Protein AF-A0A1I8ALY4-F1 (afdb_monomer_lite)

Secondary structure (DSSP, 8-state):
-PPPEEEEEETTTSHHHHHHHHHHHHTT--EEEEEEEE-GGGTT-EEEETTEEEEPEESTT--GGGTS-S-S------PPPHHHHHHHHHHGGGGGT-------------GGGG-HHHHHHHHHHHHHHHTTPPP--SSSSS--TT---SSSS-B-TTS-BTTTTT-

Foldseek 3Di:
DPDAAQDEQEPCVFPVNLVVLVVCQVVVPRHDHYAAEYAPVCFQAFHDHPNDTDGYHHPVPDDCVRRDDPDDDDDDDDDADPVVVVVCVVCVVCVVVDDDPDDDDDDQDDLCSVTDVSVVQLVVQQVCVVVVHDGDRDPDPDDDHVDGDPDDDDADPVRDDPVRVSD

Structure (mmCIF, N/CA/C/O backbone):
data_AF-A0A1I8ALY4-F1
#
_entry.id   AF-A0A1I8ALY4-F1
#
loop_
_atom_site.group_PDB
_atom_site.id
_atom_site.type_symbol
_atom_site.label_atom_id
_atom_site.label_alt_id
_atom_site.label_comp_id
_atom_site.label_asym_id
_atom_site.label_entity_id
_atom_site.label_seq_id
_atom_site.pdbx_PDB_ins_code
_atom_site.Cartn_x
_atom_site.Cartn_y
_atom_site.Cartn_z
_atom_site.occupancy
_atom_s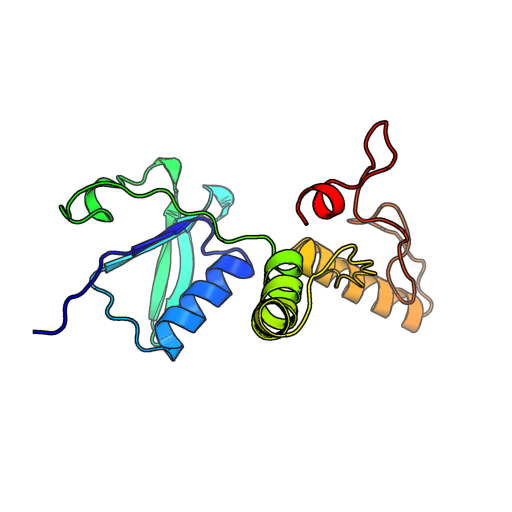ite.B_iso_or_equiv
_atom_site.auth_seq_id
_atom_site.auth_comp_id
_atom_site.auth_asym_id
_atom_site.auth_atom_id
_atom_site.pdbx_PDB_model_num
ATOM 1 N N . MET A 1 1 ? -29.487 7.653 19.524 1.00 57.91 1 MET A N 1
ATOM 2 C CA . MET A 1 1 ? -28.729 8.319 18.446 1.00 57.91 1 MET A CA 1
ATOM 3 C C . MET A 1 1 ? -27.491 7.485 18.193 1.00 57.91 1 MET A C 1
ATOM 5 O O . MET A 1 1 ? -26.872 7.075 19.167 1.00 57.91 1 MET A O 1
ATOM 9 N N . THR A 1 2 ? -27.188 7.156 16.941 1.00 75.69 2 THR A N 1
ATOM 10 C CA . THR A 1 2 ? -25.947 6.458 16.582 1.00 75.69 2 THR A CA 1
ATOM 11 C C . THR A 1 2 ? -24.784 7.405 16.859 1.00 75.69 2 THR A C 1
ATOM 13 O O . THR A 1 2 ? -24.835 8.557 16.433 1.00 75.69 2 THR A O 1
ATOM 16 N N . GLN A 1 3 ? -23.790 6.965 17.626 1.00 83.75 3 GLN A N 1
ATOM 17 C CA . GLN A 1 3 ? -22.615 7.782 17.920 1.00 83.75 3 GLN A CA 1
ATOM 18 C C . GLN A 1 3 ? -21.822 8.002 16.629 1.00 83.75 3 GLN A C 1
ATOM 20 O O . GLN A 1 3 ? -21.543 7.039 15.918 1.00 83.75 3 GLN A O 1
ATOM 25 N N . THR A 1 4 ? -21.504 9.257 16.320 1.00 89.56 4 THR A N 1
ATOM 26 C CA . THR A 1 4 ? -20.700 9.647 15.157 1.00 89.56 4 THR A CA 1
ATOM 27 C C . THR A 1 4 ? -19.285 10.013 15.580 1.00 89.56 4 THR A C 1
ATOM 29 O O . THR A 1 4 ? -19.074 10.424 16.720 1.00 89.56 4 THR A O 1
ATOM 32 N N . TYR A 1 5 ? -18.333 9.904 14.655 1.00 87.75 5 TYR A N 1
ATOM 33 C CA . TYR A 1 5 ? -16.923 10.210 14.902 1.00 87.75 5 TYR A CA 1
ATOM 34 C C . TYR A 1 5 ? -16.379 11.176 13.851 1.00 87.75 5 TYR A C 1
ATOM 36 O O . TYR A 1 5 ? -16.555 10.946 12.651 1.00 87.75 5 TYR A O 1
ATOM 44 N N . ASP A 1 6 ? -15.696 12.230 14.294 1.00 91.12 6 ASP A N 1
ATOM 45 C CA . ASP A 1 6 ? -14.889 13.073 13.414 1.00 91.12 6 ASP A CA 1
ATOM 46 C C . ASP A 1 6 ? -13.566 12.355 13.125 1.00 91.12 6 ASP A C 1
ATOM 48 O O . ASP A 1 6 ? -12.899 11.865 14.034 1.00 91.12 6 ASP A O 1
ATOM 52 N N . ILE A 1 7 ? -13.210 12.219 11.846 1.00 91.94 7 ILE A N 1
ATOM 53 C CA . ILE A 1 7 ? -12.046 11.434 11.416 1.00 91.94 7 ILE A CA 1
ATOM 54 C C . ILE A 1 7 ? -11.175 12.265 10.489 1.00 91.94 7 ILE A C 1
ATOM 56 O O . ILE A 1 7 ? -11.650 12.830 9.506 1.00 91.94 7 ILE A O 1
ATOM 60 N N . ALA A 1 8 ? -9.871 12.271 10.764 1.00 94.81 8 ALA A N 1
ATOM 61 C CA . ALA A 1 8 ? -8.856 12.792 9.864 1.00 94.81 8 ALA A CA 1
ATOM 62 C C . ALA A 1 8 ? -8.079 11.652 9.194 1.00 94.81 8 ALA A C 1
ATOM 64 O O . ALA A 1 8 ? -7.525 10.786 9.868 1.00 94.81 8 ALA A O 1
ATOM 65 N N . VAL A 1 9 ? -8.008 11.671 7.862 1.00 95.62 9 VAL A N 1
ATOM 66 C CA . VAL A 1 9 ? -7.203 10.739 7.062 1.00 95.62 9 VAL A CA 1
ATOM 67 C C . VAL A 1 9 ? -5.993 11.489 6.518 1.00 95.62 9 VAL A C 1
ATOM 69 O O . VAL A 1 9 ? -6.129 12.324 5.625 1.00 95.62 9 VAL A O 1
ATOM 72 N N . ILE A 1 10 ? -4.810 11.187 7.054 1.00 96.31 10 ILE A N 1
ATOM 73 C CA . ILE A 1 10 ? -3.527 11.716 6.571 1.00 96.31 10 ILE A CA 1
ATOM 74 C C . ILE A 1 10 ? -3.015 10.832 5.430 1.00 96.31 10 ILE A C 1
ATOM 76 O O . ILE A 1 10 ? -3.032 9.607 5.532 1.00 96.31 10 ILE A O 1
ATOM 80 N N . GLY A 1 11 ? -2.550 11.451 4.344 1.00 95.75 11 GLY A N 1
ATOM 81 C CA . GLY A 1 11 ? -2.150 10.743 3.127 1.00 95.75 11 GLY A CA 1
ATOM 82 C C . GLY A 1 11 ? -3.345 10.322 2.270 1.00 95.75 11 GLY A C 1
ATOM 83 O O . GLY A 1 11 ? -3.278 9.306 1.579 1.00 95.75 11 GLY A O 1
ATOM 84 N N . ALA A 1 12 ? -4.438 11.093 2.310 1.00 96.69 12 ALA A N 1
ATOM 85 C CA . ALA A 1 12 ? -5.703 10.772 1.645 1.00 96.69 12 ALA A CA 1
ATOM 86 C C . ALA A 1 12 ? -5.604 10.611 0.113 1.00 96.69 12 ALA A C 1
ATOM 88 O O . ALA A 1 12 ? -6.475 9.985 -0.476 1.00 96.69 12 ALA A O 1
ATOM 89 N N . THR A 1 13 ? -4.560 11.151 -0.527 1.00 95.50 13 THR A N 1
ATOM 90 C CA . THR A 1 13 ? -4.296 11.066 -1.982 1.00 95.50 13 THR A CA 1
ATOM 91 C C . THR A 1 13 ? -3.402 9.888 -2.386 1.00 95.50 13 THR A C 1
ATOM 93 O O . THR A 1 13 ? -3.166 9.626 -3.572 1.00 95.50 13 THR A O 1
ATOM 96 N N . GLY A 1 14 ? -2.842 9.183 -1.401 1.00 93.69 14 GLY A N 1
ATOM 97 C CA . GLY A 1 14 ? -2.091 7.957 -1.632 1.00 93.69 14 GLY A CA 1
ATOM 98 C C . GLY A 1 14 ? -3.028 6.775 -1.866 1.00 93.69 14 GLY A C 1
ATOM 99 O O . GLY A 1 14 ? -4.175 6.781 -1.427 1.00 93.69 14 GLY A O 1
ATOM 100 N N . THR A 1 15 ? -2.516 5.709 -2.483 1.00 92.75 15 THR A N 1
ATOM 101 C CA . THR A 1 15 ? -3.300 4.498 -2.781 1.00 92.75 15 THR A CA 1
ATOM 102 C C . THR A 1 15 ? -3.991 3.922 -1.538 1.00 92.75 15 THR A C 1
ATOM 104 O O . THR A 1 15 ? -5.154 3.532 -1.597 1.00 92.75 15 THR A O 1
ATOM 107 N N . VAL A 1 16 ? -3.295 3.897 -0.393 1.00 94.75 16 VAL A N 1
ATOM 108 C CA . VAL A 1 16 ? -3.853 3.404 0.879 1.00 94.75 16 VAL A CA 1
ATOM 109 C C . VAL A 1 16 ? -4.917 4.353 1.433 1.00 94.75 16 VAL A C 1
ATOM 111 O O . VAL A 1 16 ? -5.962 3.889 1.877 1.00 94.75 16 VAL A O 1
ATOM 114 N N . GLY A 1 17 ? -4.677 5.667 1.388 1.00 95.62 17 GLY A N 1
ATOM 115 C CA . GLY A 1 17 ? -5.617 6.672 1.888 1.00 95.62 17 GLY A CA 1
ATOM 116 C C . GLY A 1 17 ? -6.920 6.703 1.091 1.00 95.62 17 GLY A C 1
ATOM 117 O O . GLY A 1 17 ? -7.992 6.673 1.687 1.00 95.62 17 GLY A O 1
ATOM 118 N N . GLU A 1 18 ? -6.838 6.670 -0.241 1.00 95.56 18 GLU A N 1
ATOM 119 C CA . GLU A 1 18 ? -8.014 6.586 -1.119 1.00 95.56 18 GLU A CA 1
ATOM 120 C C . GLU A 1 18 ? -8.825 5.315 -0.843 1.00 95.56 18 GLU A C 1
ATOM 122 O O . GLU A 1 18 ? -10.042 5.381 -0.673 1.00 95.56 18 GLU A O 1
ATOM 127 N N . THR A 1 19 ? -8.146 4.168 -0.721 1.00 96.06 19 THR A N 1
ATOM 128 C CA . THR A 1 19 ? -8.797 2.888 -0.398 1.00 96.06 19 THR A CA 1
ATOM 129 C C . THR A 1 19 ? -9.470 2.945 0.975 1.00 96.06 19 THR A C 1
ATOM 131 O O . THR A 1 19 ? -10.578 2.447 1.146 1.00 96.06 19 THR A O 1
ATOM 134 N N . LEU A 1 20 ? -8.838 3.581 1.966 1.00 96.75 20 LEU A N 1
ATOM 135 C CA . LEU A 1 20 ? -9.427 3.744 3.294 1.00 96.75 20 LEU A CA 1
ATOM 136 C C . LEU A 1 20 ? -10.710 4.585 3.244 1.00 96.75 20 LEU A C 1
ATOM 138 O O . LEU A 1 20 ? -11.700 4.207 3.863 1.00 96.75 20 LEU A O 1
ATOM 142 N N . VAL A 1 21 ? -10.720 5.687 2.488 1.00 97.00 21 VAL A N 1
ATOM 143 C CA . VAL A 1 21 ? -11.918 6.525 2.297 1.00 97.00 21 VAL A CA 1
ATOM 144 C C . VAL A 1 21 ? -13.040 5.738 1.614 1.00 97.00 21 VAL A C 1
ATOM 146 O O . VAL A 1 21 ? -14.187 5.817 2.055 1.00 97.00 21 VAL A O 1
ATOM 149 N N . GLN A 1 22 ? -12.712 4.928 0.604 1.00 96.75 22 GLN A N 1
ATOM 150 C CA . GLN A 1 22 ? -13.673 4.031 -0.046 1.00 96.75 22 GLN A CA 1
ATOM 151 C C . GLN A 1 22 ? -14.250 3.006 0.938 1.00 96.75 22 GLN A C 1
ATOM 153 O O . GLN A 1 22 ? -15.464 2.853 1.011 1.00 96.75 22 GLN A O 1
ATOM 158 N N . ILE A 1 23 ? -13.417 2.366 1.764 1.00 96.94 23 ILE A N 1
ATOM 159 C CA . ILE A 1 23 ? -13.879 1.400 2.774 1.00 96.94 23 ILE A CA 1
ATOM 160 C C . ILE A 1 23 ? -14.789 2.070 3.813 1.00 96.94 23 ILE A C 1
ATOM 162 O O . ILE A 1 23 ? -15.784 1.476 4.228 1.00 96.94 23 ILE A O 1
ATOM 166 N N . LEU A 1 24 ? -14.478 3.297 4.248 1.00 95.75 24 LEU A N 1
ATOM 167 C CA . LEU A 1 24 ? -15.344 4.050 5.167 1.00 95.75 24 LEU A CA 1
ATOM 168 C C . LEU A 1 24 ? -16.735 4.290 4.560 1.00 95.75 24 LEU A C 1
ATOM 170 O O . LEU A 1 24 ? -17.735 4.198 5.273 1.00 95.75 24 LEU A O 1
ATOM 174 N N . GLU A 1 25 ? -16.799 4.563 3.255 1.00 95.44 25 GLU A N 1
ATOM 175 C CA . GLU A 1 25 ? -18.053 4.699 2.512 1.00 95.44 25 GLU A CA 1
ATOM 176 C C . GLU A 1 25 ? -18.794 3.362 2.383 1.00 95.44 25 GLU A C 1
ATOM 178 O O . GLU A 1 25 ? -19.956 3.275 2.776 1.00 95.44 25 GLU A O 1
ATOM 183 N N . GLU A 1 26 ? -18.125 2.317 1.890 1.00 97.31 26 GLU A N 1
ATOM 184 C CA . GLU A 1 26 ? -18.702 0.983 1.667 1.00 97.31 26 GLU A CA 1
ATOM 185 C C . GLU A 1 26 ? -19.264 0.357 2.946 1.00 97.31 26 GLU A C 1
ATOM 187 O O . GLU A 1 26 ? -20.257 -0.371 2.909 1.00 97.31 26 GLU A O 1
ATOM 192 N N . ARG A 1 27 ? -18.631 0.633 4.092 1.00 96.19 27 ARG A N 1
ATOM 193 C CA . ARG A 1 27 ? -19.057 0.118 5.399 1.00 96.19 27 ARG A CA 1
ATOM 194 C C . ARG A 1 27 ? -20.097 0.988 6.101 1.00 96.19 27 ARG A C 1
ATOM 196 O O . ARG A 1 27 ? -20.452 0.653 7.229 1.00 96.19 27 ARG A O 1
ATOM 203 N N . ASP A 1 28 ? -20.542 2.080 5.475 1.00 94.19 28 ASP A N 1
ATOM 204 C CA . ASP A 1 28 ? -21.398 3.107 6.082 1.00 94.19 28 ASP A CA 1
ATOM 205 C C . ASP A 1 28 ? -20.906 3.494 7.490 1.00 94.19 28 ASP A C 1
ATOM 207 O O . ASP A 1 28 ? -21.653 3.487 8.470 1.00 94.19 28 ASP A O 1
ATOM 211 N N . PHE A 1 29 ? -19.597 3.757 7.614 1.00 93.88 29 PHE A N 1
ATOM 212 C CA . PHE A 1 29 ? -19.001 4.075 8.910 1.00 93.88 29 PHE A CA 1
ATOM 213 C C . PHE A 1 29 ? -19.662 5.342 9.482 1.00 93.88 29 PHE A C 1
ATOM 215 O O . PHE A 1 29 ? -19.841 6.311 8.735 1.00 93.88 29 PHE A O 1
ATOM 222 N N . PRO A 1 30 ? -20.014 5.380 10.784 1.00 92.06 30 PRO A N 1
ATOM 223 C CA . PRO A 1 30 ? -20.731 6.503 11.383 1.00 92.06 30 PRO A CA 1
ATOM 224 C C . PRO A 1 30 ? -19.821 7.732 11.543 1.00 92.06 30 PRO A C 1
ATOM 226 O O . PRO A 1 30 ? -19.312 8.037 12.621 1.00 92.06 30 PRO A O 1
ATOM 229 N N . LEU A 1 31 ? -19.601 8.439 10.440 1.00 91.00 31 LEU A N 1
ATOM 230 C CA . LEU A 1 31 ? -18.795 9.653 10.357 1.00 91.00 31 LEU A CA 1
ATOM 231 C C . LEU A 1 31 ? -19.626 10.888 10.725 1.00 91.00 31 LEU A C 1
ATOM 233 O O . LEU A 1 31 ? -20.750 11.047 10.248 1.00 91.00 31 LEU A O 1
ATOM 237 N N . GLY A 1 32 ? -19.049 11.772 11.541 1.00 91.00 32 GLY A N 1
ATOM 238 C CA . GLY A 1 32 ? -19.496 13.156 11.696 1.00 91.00 32 GLY A CA 1
ATOM 239 C C . GLY A 1 32 ? -18.908 13.997 10.566 1.00 91.00 32 GLY A C 1
ATOM 240 O O . GLY A 1 32 ? -19.527 14.183 9.517 1.00 91.00 32 GLY A O 1
ATOM 241 N N . THR A 1 33 ? -17.665 14.430 10.752 1.00 92.38 33 THR A N 1
ATOM 242 C CA . THR A 1 33 ? -16.867 15.174 9.778 1.00 92.38 33 THR A CA 1
ATOM 243 C C . THR A 1 33 ? -15.678 14.342 9.305 1.00 92.38 33 THR A C 1
ATOM 245 O O . THR A 1 33 ? -14.890 13.842 10.104 1.00 92.38 33 THR A O 1
ATOM 248 N N . LEU A 1 34 ? -15.522 14.213 7.985 1.00 94.75 34 LEU A N 1
ATOM 249 C CA . LEU A 1 34 ? -14.362 13.566 7.372 1.00 94.75 34 LEU A CA 1
ATOM 250 C C . LEU A 1 34 ? -13.376 14.626 6.871 1.00 94.75 34 LEU A C 1
ATOM 252 O O . LEU A 1 34 ? -13.666 15.392 5.950 1.00 94.75 34 LEU A O 1
ATOM 256 N N . HIS A 1 35 ? -12.193 14.656 7.470 1.00 96.12 35 HIS A N 1
ATOM 257 C CA . HIS A 1 35 ? -11.105 15.559 7.132 1.00 96.12 35 HIS A CA 1
ATOM 258 C C . HIS A 1 35 ? -10.055 14.827 6.295 1.00 96.12 35 HIS A C 1
ATOM 260 O O . HIS A 1 35 ? -9.375 13.926 6.778 1.00 96.12 35 HIS A O 1
ATOM 266 N N . LEU A 1 36 ? -9.891 15.231 5.036 1.00 97.50 36 LEU A N 1
ATOM 267 C CA . LEU A 1 36 ? -8.882 14.655 4.150 1.00 97.50 36 LEU A CA 1
ATOM 268 C C . LEU A 1 36 ? -7.635 15.529 4.133 1.00 97.50 36 LEU A C 1
ATOM 270 O O . LEU A 1 36 ? -7.719 16.719 3.817 1.00 97.50 36 LEU A O 1
ATOM 274 N N . LEU A 1 37 ? -6.499 14.935 4.483 1.00 97.62 37 LEU A N 1
ATOM 275 C CA . LEU A 1 37 ? -5.232 15.627 4.673 1.00 97.62 37 LEU A CA 1
ATOM 276 C C . LEU A 1 37 ? -4.138 14.969 3.830 1.00 97.62 37 LEU A C 1
ATOM 278 O O . LEU A 1 37 ? -4.066 13.743 3.722 1.00 97.62 37 LEU A O 1
ATOM 282 N N . ALA A 1 38 ? -3.265 15.775 3.244 1.00 97.12 38 ALA A N 1
ATOM 283 C CA . ALA A 1 38 ? -2.080 15.311 2.532 1.00 97.12 38 ALA A CA 1
ATOM 284 C C . ALA A 1 38 ? -0.944 16.334 2.665 1.00 97.12 38 ALA A C 1
ATOM 286 O O . ALA A 1 38 ? -1.092 17.349 3.347 1.00 97.12 38 ALA A O 1
ATOM 287 N N . SER A 1 39 ? 0.194 16.057 2.029 1.00 95.94 39 SER A N 1
ATOM 288 C CA . SER A 1 39 ? 1.282 17.027 1.920 1.00 95.94 39 SER A CA 1
ATOM 289 C C . SER A 1 39 ? 0.852 18.253 1.106 1.00 95.94 39 SER A C 1
ATOM 291 O O . SER A 1 39 ? -0.164 18.219 0.401 1.00 95.94 39 SER A O 1
ATOM 293 N N . ASN A 1 40 ? 1.632 19.330 1.179 1.00 95.38 40 ASN A N 1
ATOM 294 C CA . ASN A 1 40 ? 1.350 20.569 0.457 1.00 95.38 40 ASN A CA 1
ATOM 295 C C . ASN A 1 40 ? 1.225 20.344 -1.063 1.00 95.38 40 ASN A C 1
ATOM 297 O O . ASN A 1 40 ? 0.303 20.850 -1.696 1.00 95.38 40 ASN A O 1
ATOM 301 N N . GLU A 1 41 ? 2.063 19.480 -1.646 1.00 93.69 41 GLU A N 1
ATOM 302 C CA . GLU A 1 41 ? 2.030 19.153 -3.080 1.00 93.69 41 GLU A CA 1
ATOM 303 C C . GLU A 1 41 ? 0.698 18.523 -3.512 1.00 93.69 41 GLU A C 1
ATOM 305 O O . GLU A 1 41 ? 0.285 18.642 -4.664 1.00 93.69 41 GLU A O 1
ATOM 310 N N . SER A 1 42 ? 0.023 17.839 -2.585 1.00 93.38 42 SER A N 1
ATOM 311 C CA . SER A 1 42 ? -1.271 17.192 -2.809 1.00 93.38 42 SER A CA 1
ATOM 312 C C . SER A 1 42 ? -2.462 18.042 -2.351 1.00 93.38 42 SER A C 1
ATOM 314 O O . SER A 1 42 ? -3.613 17.671 -2.612 1.00 93.38 42 SER A O 1
ATOM 316 N N . ALA A 1 43 ? -2.231 19.157 -1.656 1.00 93.31 43 ALA A N 1
ATOM 317 C CA . ALA A 1 43 ? -3.292 20.012 -1.143 1.00 93.31 43 ALA A CA 1
ATOM 318 C C . ALA A 1 43 ? -4.081 20.667 -2.290 1.00 93.31 43 ALA A C 1
ATOM 320 O O . ALA A 1 43 ? -3.547 21.042 -3.330 1.00 93.31 43 ALA A O 1
ATOM 321 N N . GLY A 1 44 ? -5.399 20.796 -2.117 1.00 94.12 44 GLY A N 1
ATOM 322 C CA . GLY A 1 44 ? -6.297 21.324 -3.150 1.00 94.12 44 GLY A CA 1
ATOM 323 C C . GLY A 1 44 ? -6.805 20.290 -4.156 1.00 94.12 44 GLY A C 1
ATOM 324 O O . GLY A 1 44 ? -7.794 20.568 -4.836 1.00 94.12 44 GLY A O 1
ATOM 325 N N . SER A 1 45 ? -6.218 19.090 -4.196 1.00 95.81 45 SER A N 1
ATOM 326 C CA . SER A 1 45 ? -6.822 17.935 -4.870 1.00 95.81 45 SER A CA 1
ATOM 327 C C . SER A 1 45 ? -8.149 17.530 -4.207 1.00 95.81 45 SER A C 1
ATOM 329 O O . SER A 1 45 ? -8.598 18.127 -3.221 1.00 95.81 45 SER A O 1
ATOM 331 N N . SER A 1 46 ? -8.836 16.542 -4.774 1.00 95.69 46 SER A N 1
ATOM 332 C CA . SER A 1 46 ? -10.091 16.038 -4.218 1.00 95.69 46 SER A CA 1
ATOM 333 C C . SER A 1 46 ? -10.151 14.521 -4.256 1.00 95.69 46 SER A C 1
ATOM 335 O O . SER A 1 46 ? -9.654 13.904 -5.194 1.00 95.69 46 SER A O 1
ATOM 337 N N . VAL A 1 47 ? -10.808 13.942 -3.256 1.00 96.69 47 VAL A N 1
ATOM 338 C CA . VAL A 1 47 ? -11.117 12.510 -3.186 1.00 96.69 47 VAL A CA 1
ATOM 339 C C . VAL A 1 47 ? -12.633 12.361 -3.172 1.00 96.69 47 VAL A C 1
ATOM 341 O O . VAL A 1 47 ? -13.335 13.118 -2.496 1.00 96.69 47 VAL A O 1
ATOM 344 N N . ASN A 1 48 ? -13.146 11.407 -3.943 1.00 95.69 48 ASN A N 1
ATOM 345 C CA . ASN A 1 48 ? -14.574 11.123 -3.980 1.00 95.69 48 ASN A CA 1
ATOM 346 C C . ASN A 1 48 ? -15.019 10.409 -2.694 1.00 95.69 48 ASN A C 1
ATOM 348 O O . ASN A 1 48 ? -14.387 9.444 -2.273 1.00 95.69 48 ASN A O 1
ATOM 352 N N . TYR A 1 49 ? -16.123 10.869 -2.113 1.00 96.31 49 TYR A N 1
ATOM 353 C CA . TYR A 1 49 ? -16.802 10.243 -0.985 1.00 96.31 49 TYR A CA 1
ATOM 354 C C . TYR A 1 49 ? -18.307 10.506 -1.099 1.00 96.31 49 TYR A C 1
ATOM 356 O O . TYR A 1 49 ? -18.743 11.662 -1.136 1.00 96.31 49 TYR A O 1
ATOM 364 N N . ARG A 1 50 ? -19.120 9.448 -1.172 1.00 94.06 50 ARG A N 1
ATOM 365 C CA . ARG A 1 50 ? -20.590 9.515 -1.314 1.00 94.06 50 ARG A CA 1
ATOM 366 C C . ARG A 1 50 ? -21.045 10.362 -2.504 1.00 94.06 50 ARG A C 1
ATOM 368 O O . ARG A 1 50 ? -21.957 11.184 -2.396 1.00 94.06 50 ARG A O 1
ATOM 375 N N . GLY A 1 51 ? -20.356 10.200 -3.634 1.00 92.44 51 GLY A N 1
ATOM 376 C CA . GLY A 1 51 ? -20.608 10.945 -4.873 1.00 92.44 51 GLY A CA 1
ATOM 377 C C . GLY A 1 51 ? -20.252 12.436 -4.808 1.00 92.44 51 GLY A C 1
ATOM 378 O O . GLY A 1 51 ? -20.635 13.193 -5.701 1.00 92.44 51 GLY A O 1
ATOM 379 N N . LYS A 1 52 ? -19.552 12.881 -3.756 1.00 94.69 52 LYS A N 1
ATOM 380 C CA . LYS A 1 52 ? -19.058 14.253 -3.601 1.00 94.69 52 LYS A CA 1
ATOM 381 C C . LYS A 1 52 ? -17.536 14.265 -3.618 1.00 94.69 52 LYS A C 1
ATOM 383 O O . LYS A 1 52 ? -16.891 13.462 -2.954 1.00 94.69 52 LYS A O 1
ATOM 388 N N . ASN A 1 53 ? -16.964 15.247 -4.305 1.00 96.25 53 ASN A N 1
ATOM 389 C CA . ASN A 1 53 ? -15.527 15.497 -4.273 1.00 96.25 53 ASN A CA 1
ATOM 390 C C . ASN A 1 53 ? -15.174 16.308 -3.022 1.00 96.25 53 ASN A C 1
ATOM 392 O O . ASN A 1 53 ? -15.441 17.509 -2.955 1.00 96.25 53 ASN A O 1
ATOM 396 N N . LEU A 1 54 ? -14.598 15.641 -2.022 1.00 96.75 54 LEU A N 1
ATOM 397 C CA . LEU A 1 54 ? -14.102 16.281 -0.810 1.00 96.75 54 LEU A CA 1
ATOM 398 C C . LEU A 1 54 ? -12.703 16.840 -1.056 1.00 96.75 54 LEU A C 1
ATOM 400 O O . LEU A 1 54 ? -11.810 16.130 -1.518 1.00 96.75 54 LEU A O 1
ATOM 404 N N . ARG A 1 55 ? -12.511 18.120 -0.726 1.00 97.06 55 ARG A N 1
ATOM 405 C CA . ARG A 1 55 ? -11.232 18.808 -0.906 1.00 97.06 55 ARG A CA 1
ATOM 406 C C . ARG A 1 55 ? -10.202 18.320 0.109 1.00 97.06 55 ARG A C 1
ATOM 408 O O . ARG A 1 55 ? -10.468 18.301 1.310 1.00 97.06 55 ARG A O 1
ATOM 415 N N . VAL A 1 56 ? -9.008 18.013 -0.382 1.00 97.88 56 VAL A N 1
ATOM 416 C CA . VAL A 1 56 ? -7.847 17.664 0.437 1.00 97.88 56 VAL A CA 1
ATOM 417 C C . VAL A 1 56 ? -7.177 18.941 0.936 1.00 97.88 56 VAL A C 1
ATOM 419 O O . VAL A 1 56 ? -6.946 19.880 0.165 1.00 97.88 56 VAL A O 1
ATOM 422 N N . ARG A 1 57 ? -6.880 18.986 2.234 1.00 97.19 57 ARG A N 1
ATOM 423 C CA . ARG A 1 57 ? -6.166 20.086 2.892 1.00 97.19 57 ARG A CA 1
ATOM 424 C C . ARG A 1 57 ? -4.734 19.676 3.218 1.00 97.19 57 ARG A C 1
ATOM 426 O O . ARG A 1 57 ? -4.413 18.493 3.281 1.00 97.19 57 ARG A O 1
ATOM 433 N N . GLU A 1 58 ? -3.886 20.670 3.416 1.00 97.38 58 GLU A N 1
ATOM 434 C CA . GLU A 1 58 ? -2.524 20.459 3.894 1.00 97.38 58 GLU A CA 1
ATOM 435 C C . GLU A 1 58 ? -2.543 19.962 5.346 1.00 97.38 58 GLU A C 1
ATOM 437 O O . GLU A 1 58 ? -3.302 20.474 6.172 1.00 97.38 58 GLU A O 1
ATOM 442 N N . VAL A 1 59 ? -1.733 18.946 5.643 1.00 96.62 59 VAL A N 1
ATOM 443 C CA . VAL A 1 59 ? -1.652 18.329 6.974 1.00 96.62 59 VAL A CA 1
ATOM 444 C C . VAL A 1 59 ? -0.993 19.248 8.004 1.00 96.62 59 VAL A C 1
ATOM 446 O O . VAL A 1 59 ? -1.485 19.337 9.124 1.00 96.62 59 VAL A O 1
ATOM 449 N N . ASP A 1 60 ? 0.057 19.977 7.622 1.00 95.31 60 ASP A N 1
ATOM 450 C CA . ASP A 1 60 ? 0.835 20.819 8.544 1.00 95.31 60 ASP A CA 1
ATOM 451 C C . ASP A 1 60 ? 0.039 2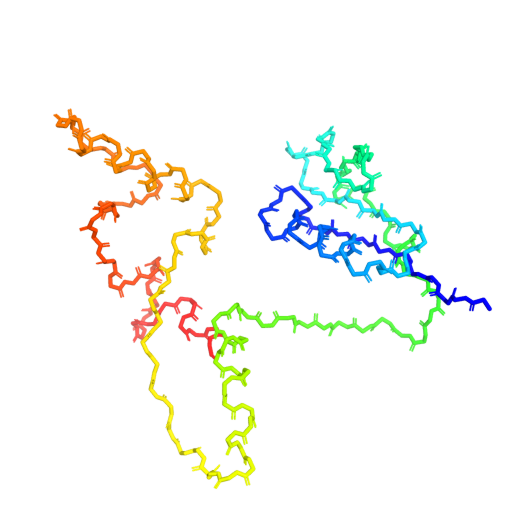2.033 9.047 1.00 95.31 60 ASP A C 1
ATOM 453 O O . ASP A 1 60 ? 0.275 22.536 10.143 1.00 95.31 60 ASP A O 1
ATOM 457 N N . ALA A 1 61 ? -0.947 22.479 8.264 1.00 94.25 61 ALA A N 1
ATOM 458 C CA . ALA A 1 61 ? -1.851 23.570 8.617 1.00 94.25 61 ALA A CA 1
ATOM 459 C C . ALA A 1 61 ? -3.124 23.096 9.348 1.00 94.25 61 ALA A C 1
ATOM 461 O O . ALA A 1 61 ? -4.007 23.911 9.632 1.00 94.25 61 ALA A O 1
ATOM 462 N N . PHE A 1 62 ? -3.274 21.792 9.608 1.00 94.69 62 PHE A N 1
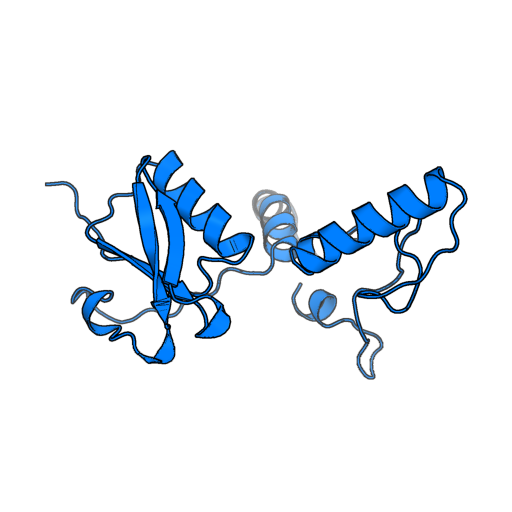ATOM 463 C CA . PHE A 1 62 ? -4.489 21.237 10.195 1.00 94.69 62 PHE A CA 1
ATOM 464 C C . PHE A 1 62 ? -4.441 21.208 11.726 1.00 94.69 62 PHE A C 1
ATOM 466 O O . PHE A 1 62 ? -3.513 20.688 12.341 1.00 94.69 62 PHE A O 1
ATOM 473 N N . ASP A 1 63 ? -5.502 21.716 12.348 1.00 91.94 63 ASP A N 1
ATOM 474 C CA . ASP A 1 63 ? -5.703 21.655 13.791 1.00 91.94 63 ASP A CA 1
ATOM 475 C C . ASP A 1 63 ? -6.443 20.362 14.179 1.00 91.94 63 ASP A C 1
ATOM 477 O O . ASP A 1 63 ? -7.654 20.222 13.991 1.00 91.94 63 ASP A O 1
ATOM 481 N N . PHE A 1 64 ? -5.692 19.410 14.739 1.00 89.56 64 PHE A N 1
ATOM 482 C CA . PHE A 1 64 ? -6.193 18.091 15.135 1.00 89.56 64 PHE A CA 1
ATOM 483 C C . PHE A 1 64 ? -7.159 18.108 16.321 1.00 89.56 64 PHE A C 1
ATOM 485 O O . PHE A 1 64 ? -7.835 17.102 16.543 1.00 89.56 64 PHE A O 1
ATOM 492 N N . SER A 1 65 ? -7.294 19.226 17.046 1.00 84.38 65 SER A N 1
ATOM 493 C CA . SER A 1 65 ? -8.331 19.343 18.080 1.00 84.38 65 SER A CA 1
ATOM 494 C C . SER A 1 65 ? -9.748 19.227 17.498 1.00 84.38 65 SER A C 1
ATOM 496 O O . SER A 1 65 ? -10.666 18.832 18.205 1.00 84.38 65 SER A O 1
ATOM 498 N N . GLN A 1 66 ? -9.911 19.469 16.191 1.00 80.31 66 GLN A N 1
ATOM 499 C CA . GLN A 1 66 ? -11.175 19.309 15.461 1.00 80.31 66 GLN A CA 1
ATOM 500 C C . GLN A 1 66 ? -11.528 17.846 15.145 1.00 80.31 66 GLN A C 1
ATOM 502 O O . GLN A 1 66 ? -12.670 17.565 14.811 1.00 80.31 66 GLN A O 1
ATOM 507 N N . ALA A 1 67 ? -10.561 16.921 15.201 1.00 77.12 67 ALA A N 1
ATOM 508 C CA . ALA A 1 67 ? -10.755 15.504 14.865 1.00 77.12 67 ALA A CA 1
ATOM 509 C C . ALA A 1 67 ? -10.685 14.574 16.089 1.00 77.12 67 ALA A C 1
ATOM 511 O O . ALA A 1 67 ? -10.923 13.375 15.975 1.00 77.12 67 ALA A O 1
ATOM 512 N N . ILE A 1 68 ? -10.326 15.108 17.257 1.00 64.31 68 ILE A N 1
ATOM 513 C CA . ILE A 1 68 ? -10.291 14.374 18.519 1.00 64.31 68 ILE A CA 1
ATOM 514 C C . ILE A 1 68 ? -11.442 14.913 19.356 1.00 64.31 68 ILE A C 1
ATOM 516 O O . ILE A 1 68 ? -11.272 15.851 20.134 1.00 64.31 68 ILE A O 1
ATOM 520 N N . ASP A 1 69 ? -12.630 14.334 19.183 1.00 58.06 69 ASP A N 1
ATOM 521 C CA . ASP A 1 69 ? -13.689 14.580 20.153 1.00 58.06 69 ASP A CA 1
ATOM 522 C C . ASP A 1 69 ? -13.248 14.014 21.512 1.00 58.06 69 ASP A C 1
ATOM 524 O O . ASP A 1 69 ? -12.596 12.972 21.603 1.00 58.06 69 ASP A O 1
ATOM 528 N N . SER A 1 70 ? -13.593 14.765 22.547 1.00 53.53 70 SER A N 1
ATOM 529 C CA . SER A 1 70 ? -13.210 14.762 23.962 1.00 53.53 70 SER A CA 1
ATOM 530 C C . SER A 1 70 ? -13.422 13.456 24.760 1.00 53.53 70 SER A C 1
ATOM 532 O O . SER A 1 70 ? -13.738 13.483 25.951 1.00 53.53 70 SER A O 1
ATOM 534 N N . GLN A 1 71 ? -13.233 12.290 24.144 1.00 56.97 71 GLN A N 1
ATOM 535 C CA . GLN A 1 71 ? -13.295 10.991 24.809 1.00 56.97 71 GLN A CA 1
ATOM 536 C C . GLN A 1 71 ? -11.995 10.650 25.550 1.00 56.97 71 GLN A C 1
ATOM 538 O O . GLN A 1 71 ? -10.928 11.220 25.326 1.00 56.97 71 GLN A O 1
ATOM 543 N N . SER A 1 72 ? -12.130 9.737 26.510 1.00 59.56 72 SER A N 1
ATOM 544 C CA . SER A 1 72 ? -11.260 9.531 27.668 1.00 59.56 72 SER A CA 1
ATOM 545 C C . SER A 1 72 ? -9.884 8.920 27.364 1.00 59.56 72 SER A C 1
ATOM 547 O O . SER A 1 72 ? -9.603 7.832 27.856 1.00 59.56 72 SER A O 1
ATOM 549 N N . LEU A 1 73 ? -9.032 9.660 26.645 1.00 59.03 73 LEU A N 1
ATOM 550 C CA . LEU A 1 73 ? -7.571 9.532 26.461 1.00 59.03 73 LEU A CA 1
ATOM 551 C C . LEU A 1 73 ? -7.184 9.327 24.985 1.00 59.03 73 LEU A C 1
ATOM 553 O O . LEU A 1 73 ? -7.733 8.444 24.325 1.00 59.03 73 LEU A O 1
ATOM 557 N N . PRO A 1 74 ? -6.194 10.079 24.463 1.00 71.38 74 PRO A N 1
ATOM 558 C CA . PRO A 1 74 ? -5.633 9.790 23.152 1.00 71.38 74 PRO A CA 1
ATOM 559 C C . PRO A 1 74 ? -4.937 8.425 23.195 1.00 71.38 74 PRO A C 1
ATOM 561 O O . PRO A 1 74 ? -3.999 8.215 23.964 1.00 71.38 74 PRO A O 1
ATOM 564 N N . VAL A 1 75 ? -5.401 7.490 22.366 1.00 80.94 75 VAL A N 1
ATOM 565 C CA . VAL A 1 75 ? -4.765 6.182 22.180 1.00 80.94 75 VAL A CA 1
ATOM 566 C C . VAL A 1 75 ? -3.998 6.206 20.866 1.00 80.94 75 VAL A C 1
ATOM 568 O O . VAL A 1 75 ? -4.559 6.511 19.816 1.00 80.94 75 VAL A O 1
ATOM 571 N N . GLN A 1 76 ? -2.717 5.848 20.913 1.00 86.56 76 GLN A N 1
ATOM 572 C CA . GLN A 1 76 ? -1.920 5.627 19.714 1.00 86.56 76 GLN A CA 1
ATOM 573 C C . GLN A 1 76 ? -1.911 4.135 19.387 1.00 86.56 76 GLN A C 1
ATOM 575 O O . GLN A 1 76 ? -1.340 3.328 20.119 1.00 86.56 76 GLN A O 1
ATOM 580 N N . LEU A 1 77 ? -2.550 3.774 18.277 1.00 89.69 77 LEU A N 1
ATOM 581 C CA . LEU A 1 77 ? -2.554 2.415 17.744 1.00 89.69 77 LEU A CA 1
ATOM 582 C C . LEU A 1 77 ? -1.758 2.369 16.442 1.00 89.69 77 LEU A C 1
ATOM 584 O O . LEU A 1 77 ? -1.731 3.333 15.679 1.00 89.69 77 LEU A O 1
ATOM 588 N N . VAL A 1 78 ? -1.137 1.223 16.175 1.00 91.62 78 VAL A N 1
ATOM 589 C CA . VAL A 1 78 ? -0.421 0.965 14.925 1.00 91.62 78 VAL A CA 1
ATOM 590 C C . VAL A 1 78 ? -1.087 -0.207 14.224 1.00 91.62 78 VAL A C 1
ATOM 592 O O . VAL A 1 78 ? -1.196 -1.292 14.792 1.00 91.62 78 VAL A O 1
ATOM 595 N N . SER A 1 79 ? -1.510 0.006 12.979 1.00 92.25 79 SER A N 1
ATOM 596 C CA . SER A 1 79 ? -1.873 -1.098 12.093 1.00 92.25 79 SER A CA 1
ATOM 597 C C . SER A 1 79 ? -0.587 -1.700 11.501 1.00 92.25 79 SER A C 1
ATOM 599 O O . SER A 1 79 ? 0.222 -0.941 10.948 1.00 92.25 79 SER A O 1
ATOM 601 N N . PRO A 1 80 ? -0.333 -3.017 11.648 1.00 94.31 80 PRO A N 1
ATOM 602 C CA . PRO A 1 80 ? 0.871 -3.653 11.114 1.00 94.31 80 PRO A CA 1
ATOM 603 C C . PRO A 1 80 ? 0.976 -3.557 9.584 1.00 94.31 80 PRO A C 1
ATOM 605 O O . PRO A 1 80 ? 0.049 -3.140 8.891 1.00 94.31 80 PRO A O 1
ATOM 608 N N . SER A 1 81 ? 2.126 -3.956 9.032 1.00 91.19 81 SER A N 1
ATOM 609 C CA . SER A 1 81 ? 2.301 -4.019 7.575 1.00 91.19 81 SER A CA 1
ATOM 610 C C . SER A 1 81 ? 1.326 -5.022 6.941 1.00 91.19 81 SER A C 1
ATOM 612 O O . SER A 1 81 ? 0.915 -5.991 7.579 1.00 91.19 81 SER A O 1
ATOM 614 N N . ALA A 1 82 ? 0.985 -4.832 5.662 1.00 92.06 82 ALA A N 1
ATOM 615 C CA . ALA A 1 82 ? 0.042 -5.711 4.964 1.00 92.06 82 ALA A CA 1
ATOM 616 C C . ALA A 1 82 ? 0.456 -7.194 5.015 1.00 92.06 82 ALA A C 1
ATOM 618 O O . ALA A 1 82 ? -0.385 -8.063 5.232 1.00 92.06 82 ALA A O 1
ATOM 619 N N . ALA A 1 83 ? 1.753 -7.482 4.873 1.00 91.69 83 ALA A N 1
ATOM 620 C CA . ALA A 1 83 ? 2.273 -8.843 4.947 1.00 91.69 83 ALA A CA 1
ATOM 621 C C . ALA A 1 83 ? 2.191 -9.426 6.374 1.00 91.69 83 ALA A C 1
ATOM 623 O O . ALA A 1 83 ? 1.821 -10.589 6.525 1.00 91.69 83 ALA A O 1
ATOM 624 N N . ALA A 1 84 ? 2.429 -8.616 7.416 1.00 93.50 84 ALA A N 1
ATOM 625 C CA . ALA A 1 84 ? 2.260 -9.046 8.805 1.00 93.50 84 ALA A CA 1
ATOM 626 C C . ALA A 1 84 ? 0.788 -9.347 9.123 1.00 93.50 84 ALA A C 1
ATOM 628 O O . ALA A 1 84 ? 0.488 -10.371 9.728 1.00 93.50 84 ALA A O 1
ATOM 629 N N . VAL A 1 85 ? -0.143 -8.501 8.663 1.00 95.00 85 VAL A N 1
ATOM 630 C CA . VAL A 1 85 ? -1.587 -8.743 8.816 1.00 95.00 85 VAL A CA 1
ATOM 631 C C . VAL A 1 85 ? -2.008 -10.014 8.077 1.00 95.00 85 VAL A C 1
ATOM 633 O O . VAL A 1 85 ? -2.707 -10.843 8.655 1.00 95.00 85 VAL A O 1
ATOM 636 N N . ALA A 1 86 ? -1.560 -10.203 6.831 1.00 93.56 86 ALA A N 1
ATOM 637 C CA . ALA A 1 86 ? -1.878 -11.395 6.046 1.00 93.56 86 ALA A CA 1
ATOM 638 C C . ALA A 1 86 ? -1.413 -12.681 6.747 1.00 93.56 86 ALA A C 1
ATOM 640 O O . ALA A 1 86 ? -2.177 -13.640 6.847 1.00 93.56 86 ALA A O 1
ATOM 641 N N . LEU A 1 87 ? -0.194 -12.681 7.294 1.00 94.88 87 LEU A N 1
ATOM 642 C CA . LEU A 1 87 ? 0.324 -13.806 8.065 1.00 94.88 87 LEU A CA 1
ATOM 643 C C . LEU A 1 87 ? -0.455 -14.002 9.373 1.00 94.88 87 LEU A C 1
ATOM 645 O O . LEU A 1 87 ? -0.868 -15.117 9.685 1.00 94.88 87 LEU A O 1
ATOM 649 N N . ALA A 1 88 ? -0.697 -12.925 10.123 1.00 94.38 88 ALA A N 1
ATOM 650 C CA . ALA A 1 88 ? -1.380 -12.976 11.410 1.00 94.38 88 ALA A CA 1
ATOM 651 C C . ALA A 1 88 ? -2.807 -13.523 11.292 1.00 94.38 88 ALA A C 1
ATOM 653 O O . ALA A 1 88 ? -3.199 -14.351 12.107 1.00 94.38 88 ALA A O 1
ATOM 654 N N . VAL A 1 89 ? -3.569 -13.122 10.269 1.00 96.00 89 VAL A N 1
ATOM 655 C CA . VAL A 1 89 ? -4.935 -13.623 10.036 1.00 96.00 89 VAL A CA 1
ATOM 656 C C . VAL A 1 89 ? -4.944 -15.136 9.795 1.00 96.00 89 VAL A C 1
ATOM 658 O O . VAL A 1 89 ? -5.835 -15.825 10.288 1.00 96.00 89 VAL A O 1
ATOM 661 N N . VAL A 1 90 ? -3.943 -15.664 9.086 1.00 94.25 90 VAL A N 1
ATOM 662 C CA . VAL A 1 90 ? -3.815 -17.106 8.816 1.00 94.25 90 VAL A CA 1
ATOM 663 C C . VAL A 1 90 ? -3.351 -17.875 10.055 1.00 94.25 90 VAL A C 1
ATOM 665 O O . VAL A 1 90 ? -3.861 -18.959 10.333 1.00 94.25 90 VAL A O 1
ATOM 668 N N . LEU A 1 91 ? -2.402 -17.326 10.819 1.00 95.00 91 LEU A N 1
ATOM 669 C CA . LEU A 1 91 ? -1.834 -18.000 11.991 1.00 95.00 91 LEU A CA 1
ATOM 670 C C . LEU A 1 91 ? -2.711 -17.897 13.245 1.00 95.00 91 LEU A C 1
ATOM 672 O O . LEU A 1 91 ? -2.663 -18.791 14.090 1.00 95.00 91 LEU A O 1
ATOM 676 N N . ALA A 1 92 ? -3.518 -16.842 13.377 1.00 95.44 92 ALA A N 1
ATOM 677 C CA . ALA A 1 92 ? -4.383 -16.607 14.532 1.00 95.44 92 ALA A CA 1
ATOM 678 C C . ALA A 1 92 ? -5.237 -17.828 14.932 1.00 95.44 92 ALA A C 1
ATOM 680 O O . ALA A 1 92 ? -5.173 -18.211 16.102 1.00 95.44 92 ALA A O 1
ATOM 681 N N . PRO A 1 93 ? -5.983 -18.495 14.025 1.00 95.00 93 PRO A N 1
ATOM 682 C CA . PRO A 1 93 ? -6.771 -19.671 14.399 1.00 95.00 93 PRO A CA 1
ATOM 683 C C . PRO A 1 93 ? -5.912 -20.881 14.800 1.00 95.00 93 PRO A C 1
ATOM 685 O O . PRO A 1 93 ? -6.352 -21.700 15.604 1.00 95.00 93 PRO A O 1
ATOM 688 N N . LEU A 1 94 ? -4.683 -20.997 14.284 1.00 94.62 94 LEU A N 1
ATOM 689 C CA . LEU A 1 94 ? -3.792 -22.127 14.572 1.00 94.62 94 LEU A CA 1
ATOM 690 C C . LEU A 1 94 ? -3.186 -22.058 15.975 1.00 94.62 94 LEU A C 1
ATOM 692 O O . LEU A 1 94 ? -2.841 -23.095 16.534 1.00 94.62 94 LEU A O 1
ATOM 696 N N . LYS A 1 95 ? -3.105 -20.865 16.574 1.00 90.62 95 LYS A N 1
ATOM 697 C CA . LYS A 1 95 ? -2.504 -20.645 17.900 1.00 90.62 95 LYS A CA 1
ATOM 698 C C . LYS A 1 95 ? -3.187 -21.434 19.025 1.00 90.62 95 LYS A C 1
ATOM 700 O O . LYS A 1 95 ? -2.573 -21.697 20.052 1.00 90.62 95 LYS A O 1
ATOM 705 N N . HIS A 1 96 ? -4.455 -21.802 18.848 1.00 90.38 96 HIS A N 1
ATOM 706 C CA . HIS A 1 96 ? -5.201 -22.616 19.813 1.00 90.38 96 HIS A CA 1
ATOM 707 C C . HIS A 1 96 ? -5.066 -24.126 19.572 1.00 90.38 96 HIS A C 1
ATOM 709 O O . HIS A 1 96 ? -5.522 -24.912 20.397 1.00 90.38 96 HIS A O 1
ATOM 715 N N . LEU A 1 97 ? -4.474 -24.525 18.444 1.00 94.69 97 LEU A N 1
ATOM 716 C CA . LEU A 1 97 ? -4.357 -25.916 18.004 1.00 94.69 97 LEU A CA 1
ATOM 717 C C . LEU A 1 97 ? -2.912 -26.420 18.037 1.00 94.69 97 LEU A C 1
ATOM 719 O O . LEU A 1 97 ? -2.690 -27.611 18.232 1.00 94.69 97 LEU A O 1
ATOM 723 N N . LEU A 1 98 ? -1.945 -25.527 17.817 1.00 94.56 98 LEU A N 1
ATOM 724 C CA . LEU A 1 98 ? -0.529 -25.840 17.679 1.00 94.56 98 LEU A CA 1
ATOM 725 C C . LEU A 1 98 ? 0.315 -24.859 18.491 1.00 94.56 98 LEU A C 1
ATOM 727 O O . LEU A 1 98 ? 0.061 -23.653 18.498 1.00 94.56 98 LEU A O 1
ATOM 731 N N . GLU A 1 99 ? 1.375 -25.377 19.100 1.00 94.94 99 GLU A N 1
ATOM 732 C CA . GLU A 1 99 ? 2.467 -24.562 19.617 1.00 94.94 99 GLU A CA 1
ATOM 733 C C . GLU A 1 99 ? 3.439 -24.263 18.465 1.00 94.94 99 GLU A C 1
ATOM 735 O O . GLU A 1 99 ? 4.101 -25.153 17.934 1.00 94.94 99 GLU A O 1
ATOM 740 N N . LEU A 1 100 ? 3.458 -23.012 18.000 1.00 91.88 100 LEU A N 1
ATOM 741 C CA . LEU A 1 100 ? 4.290 -22.594 16.870 1.00 91.88 100 LEU A CA 1
ATOM 742 C C . LEU A 1 100 ? 5.722 -22.307 17.342 1.00 91.88 100 LEU A C 1
ATOM 744 O O . LEU A 1 100 ? 5.970 -21.272 17.954 1.00 91.88 100 LEU A O 1
ATOM 748 N N . GLU A 1 101 ? 6.672 -23.181 17.009 1.00 94.25 101 GLU A N 1
ATOM 749 C CA . GLU A 1 101 ? 8.095 -22.973 17.335 1.00 94.25 101 GLU A CA 1
ATOM 750 C C . GLU A 1 101 ? 8.825 -22.101 16.304 1.00 94.25 101 GLU A C 1
ATOM 752 O O . GLU A 1 101 ? 9.682 -21.284 16.642 1.00 94.25 101 GLU A O 1
ATOM 757 N N . ARG A 1 102 ? 8.505 -22.277 15.018 1.00 94.06 102 ARG A N 1
ATOM 758 C CA . ARG A 1 102 ? 9.137 -21.550 13.914 1.00 94.06 102 ARG A CA 1
ATOM 759 C C . ARG A 1 102 ? 8.167 -21.392 12.754 1.00 94.06 102 ARG A C 1
ATOM 761 O O . ARG A 1 102 ? 7.513 -22.346 12.342 1.00 94.06 102 ARG A O 1
ATOM 768 N N . VAL A 1 103 ? 8.153 -20.195 12.177 1.00 93.06 103 VAL A N 1
ATOM 769 C CA . VAL A 1 103 ? 7.436 -19.890 10.938 1.00 93.06 103 VAL A CA 1
ATOM 770 C C . VAL A 1 103 ? 8.466 -19.481 9.891 1.00 93.06 103 VAL A C 1
ATOM 772 O O . VAL A 1 103 ? 9.302 -18.618 10.143 1.00 93.06 103 VAL A O 1
ATOM 775 N N . ASN A 1 104 ? 8.429 -20.121 8.725 1.00 94.88 104 ASN A N 1
ATOM 776 C CA . ASN A 1 104 ? 9.202 -19.706 7.561 1.00 94.88 104 ASN A CA 1
ATOM 777 C C . ASN A 1 104 ? 8.232 -19.152 6.515 1.00 94.88 104 ASN A C 1
ATOM 779 O O . ASN A 1 104 ? 7.230 -19.797 6.206 1.00 94.88 104 ASN A O 1
ATOM 783 N N . VAL A 1 105 ? 8.509 -17.951 6.008 1.00 94.06 105 VAL A N 1
ATOM 784 C CA . VAL A 1 105 ? 7.624 -17.244 5.079 1.00 94.06 105 VAL A CA 1
ATOM 785 C C . VAL A 1 105 ? 8.429 -16.777 3.878 1.00 94.06 105 VAL A C 1
ATOM 787 O O . VAL A 1 105 ? 9.439 -16.099 4.028 1.00 94.06 105 VAL A O 1
ATOM 790 N N . THR A 1 106 ? 7.943 -17.098 2.680 1.00 94.06 106 THR A N 1
ATOM 791 C CA . THR A 1 106 ? 8.381 -16.461 1.432 1.00 94.06 106 THR A CA 1
ATOM 792 C C . THR A 1 106 ? 7.261 -15.545 0.952 1.00 94.06 106 THR A C 1
ATOM 794 O O . THR A 1 106 ? 6.214 -16.018 0.512 1.00 94.06 106 THR A O 1
ATOM 797 N N . ALA A 1 107 ? 7.457 -14.232 1.073 1.00 91.69 107 ALA A N 1
ATOM 798 C CA . ALA A 1 107 ? 6.462 -13.236 0.690 1.00 91.69 107 ALA A CA 1
ATOM 799 C C . ALA A 1 107 ? 6.731 -12.703 -0.728 1.00 91.69 107 ALA A C 1
ATOM 801 O O . ALA A 1 107 ? 7.620 -11.881 -0.938 1.00 91.69 107 ALA A O 1
ATOM 802 N N . CYS A 1 108 ? 5.935 -13.133 -1.710 1.00 93.56 108 CYS A N 1
ATOM 803 C CA . CYS A 1 108 ? 5.973 -12.576 -3.065 1.00 93.56 108 CYS A CA 1
ATOM 804 C C . CYS A 1 108 ? 5.186 -11.258 -3.118 1.00 93.56 108 CYS A C 1
ATOM 806 O O . CYS A 1 108 ? 3.958 -11.257 -3.215 1.00 93.56 108 CYS A O 1
ATOM 808 N N . MET A 1 109 ? 5.887 -10.129 -3.027 1.00 91.81 109 MET A N 1
ATOM 809 C CA . MET A 1 109 ? 5.258 -8.809 -2.942 1.00 91.81 109 MET A CA 1
ATOM 810 C C . MET A 1 109 ? 4.938 -8.220 -4.320 1.00 91.81 109 MET A C 1
ATOM 812 O O . MET A 1 109 ? 5.766 -8.235 -5.229 1.00 91.81 109 MET A O 1
ATOM 816 N N . ALA A 1 110 ? 3.747 -7.636 -4.457 1.00 93.88 110 ALA A N 1
ATOM 817 C CA . ALA A 1 110 ? 3.381 -6.856 -5.635 1.00 93.88 110 ALA A CA 1
ATOM 818 C C . ALA A 1 110 ? 4.072 -5.481 -5.633 1.00 93.88 110 ALA A C 1
ATOM 820 O O . ALA A 1 110 ? 4.307 -4.894 -4.576 1.00 93.88 110 ALA A O 1
ATOM 821 N N . VAL A 1 111 ? 4.311 -4.912 -6.821 1.00 94.88 111 VAL A N 1
ATOM 822 C CA . VAL A 1 111 ? 4.907 -3.567 -6.967 1.00 94.88 111 VAL A CA 1
ATOM 823 C C . VAL A 1 111 ? 4.063 -2.458 -6.331 1.00 94.88 111 VAL A C 1
ATOM 825 O O . VAL A 1 111 ? 4.602 -1.423 -5.957 1.00 94.88 111 VAL A O 1
ATOM 828 N N . SER A 1 112 ? 2.759 -2.684 -6.132 1.00 93.44 112 SER A N 1
ATOM 829 C CA . SER A 1 112 ? 1.869 -1.755 -5.424 1.00 93.44 112 SER A CA 1
ATOM 830 C C . SER A 1 112 ? 2.291 -1.500 -3.976 1.00 93.44 112 SER A C 1
ATOM 832 O O . SER A 1 112 ? 1.950 -0.453 -3.428 1.00 93.44 112 SER A O 1
ATOM 834 N N . ALA A 1 113 ? 3.088 -2.392 -3.377 1.00 90.19 113 ALA A N 1
ATOM 835 C CA . ALA A 1 113 ? 3.699 -2.167 -2.071 1.00 90.19 113 ALA A CA 1
ATOM 836 C C . ALA A 1 113 ? 4.647 -0.952 -2.046 1.00 90.19 113 ALA A C 1
ATOM 838 O O . ALA A 1 113 ? 4.920 -0.424 -0.973 1.00 90.19 113 ALA A O 1
ATOM 839 N N . GLN A 1 114 ? 5.120 -0.497 -3.212 1.00 90.44 114 GLN A N 1
ATOM 840 C CA . GLN A 1 114 ? 5.964 0.691 -3.379 1.00 90.44 114 GLN A CA 1
ATOM 841 C C . GLN A 1 114 ? 5.197 1.887 -3.974 1.00 90.44 114 GLN A C 1
ATOM 843 O O . GLN A 1 114 ? 5.796 2.870 -4.399 1.00 90.44 114 GLN A O 1
ATOM 848 N N . GLY A 1 115 ? 3.862 1.834 -3.981 1.00 91.56 115 GLY A N 1
ATOM 849 C CA . GLY A 1 115 ? 3.010 2.953 -4.377 1.00 91.56 115 GLY A CA 1
ATOM 850 C C . GLY A 1 115 ? 2.685 3.021 -5.872 1.00 91.56 115 GLY A C 1
ATOM 851 O O . GLY A 1 115 ? 2.993 2.130 -6.663 1.00 91.56 115 GLY A O 1
ATOM 852 N N . ARG A 1 116 ? 1.979 4.092 -6.253 1.00 93.69 116 ARG A N 1
ATOM 853 C CA . ARG A 1 116 ? 1.383 4.263 -7.590 1.00 93.69 116 ARG A CA 1
ATOM 854 C C . ARG A 1 116 ? 2.431 4.393 -8.700 1.00 93.69 116 ARG A C 1
ATOM 856 O O . ARG A 1 116 ? 2.222 3.868 -9.790 1.00 93.69 116 ARG A O 1
ATOM 863 N N . GLU A 1 117 ? 3.560 5.037 -8.418 1.00 94.56 117 GLU A N 1
ATOM 864 C CA . GLU A 1 117 ? 4.658 5.189 -9.380 1.00 94.56 117 GLU A CA 1
ATOM 865 C C . GLU A 1 117 ? 5.288 3.841 -9.744 1.00 94.56 117 GLU A C 1
ATOM 867 O O . GLU A 1 117 ? 5.497 3.565 -10.922 1.00 94.56 117 GLU A O 1
ATOM 872 N N . ALA A 1 118 ? 5.485 2.957 -8.762 1.00 95.31 118 ALA A N 1
ATOM 873 C CA . ALA A 1 118 ? 5.986 1.603 -8.989 1.00 95.31 118 ALA A CA 1
ATOM 874 C C . ALA A 1 118 ? 5.036 0.758 -9.860 1.00 95.31 118 ALA A C 1
ATOM 876 O O . ALA A 1 118 ? 5.484 -0.004 -10.720 1.00 95.31 118 ALA A O 1
ATOM 877 N N . VAL A 1 119 ? 3.717 0.914 -9.678 1.00 97.00 119 VAL A N 1
ATOM 878 C CA . VAL A 1 119 ? 2.704 0.285 -10.547 1.00 97.00 119 VAL A CA 1
ATOM 879 C C . VAL A 1 119 ? 2.804 0.826 -11.975 1.00 97.00 119 VAL A C 1
ATOM 881 O O . VAL A 1 119 ? 2.803 0.044 -12.928 1.00 97.00 119 VAL A O 1
ATOM 884 N N . GLY A 1 120 ? 2.925 2.148 -12.125 1.00 97.00 120 GLY A N 1
ATOM 885 C CA . GLY A 1 120 ? 3.117 2.794 -13.424 1.00 97.00 120 GLY A CA 1
ATOM 886 C C . GLY A 1 120 ? 4.392 2.327 -14.129 1.00 97.00 120 GLY A C 1
ATOM 887 O O . GLY A 1 120 ? 4.364 2.045 -15.326 1.00 97.00 120 GLY A O 1
ATOM 888 N N . GLU A 1 121 ? 5.486 2.167 -13.386 1.00 97.12 121 GLU A N 1
ATOM 889 C CA . GLU A 1 121 ? 6.754 1.665 -13.910 1.00 97.12 121 GLU A CA 1
ATOM 890 C C . GLU A 1 121 ? 6.637 0.221 -14.411 1.00 97.12 121 GLU A C 1
ATOM 892 O O . GLU A 1 121 ? 7.059 -0.061 -15.531 1.00 97.12 121 GLU A O 1
ATOM 897 N N . LEU A 1 122 ? 6.024 -0.688 -13.641 1.00 97.94 122 LEU A N 1
ATOM 898 C CA . LEU A 1 122 ? 5.801 -2.063 -14.102 1.00 97.94 122 LEU A CA 1
ATOM 899 C C . LEU A 1 122 ? 4.977 -2.087 -15.397 1.00 97.94 122 LEU A C 1
ATOM 901 O O . LEU A 1 122 ? 5.331 -2.806 -16.335 1.00 97.94 122 LEU A O 1
ATOM 905 N N . ALA A 1 123 ? 3.903 -1.296 -15.472 1.00 97.94 123 ALA A N 1
ATOM 906 C CA . ALA A 1 123 ? 3.070 -1.211 -16.669 1.00 97.94 123 ALA A CA 1
ATOM 907 C C . ALA A 1 123 ? 3.868 -0.700 -17.880 1.00 97.94 123 ALA A C 1
ATOM 909 O O . ALA A 1 123 ? 3.805 -1.294 -18.959 1.00 97.94 123 ALA A O 1
ATOM 910 N N . ARG A 1 124 ? 4.669 0.356 -17.690 1.00 97.88 124 ARG A N 1
ATOM 911 C CA . ARG A 1 124 ? 5.528 0.935 -18.729 1.00 97.88 124 ARG A CA 1
ATOM 912 C C . ARG A 1 124 ? 6.568 -0.065 -19.230 1.00 97.88 124 ARG A C 1
ATOM 914 O O . ARG A 1 124 ? 6.628 -0.307 -20.432 1.00 97.88 124 ARG A O 1
ATOM 921 N N . GLN A 1 125 ? 7.334 -0.681 -18.325 1.00 98.00 125 GLN A N 1
ATOM 922 C CA . GLN A 1 125 ? 8.349 -1.674 -18.687 1.00 98.00 125 GLN A CA 1
ATOM 923 C C . GLN A 1 125 ? 7.730 -2.865 -19.435 1.00 98.00 125 GLN A C 1
ATOM 925 O O . GLN A 1 125 ? 8.272 -3.326 -20.437 1.00 98.00 125 GLN A O 1
ATOM 930 N N . THR A 1 126 ? 6.561 -3.337 -18.988 1.00 98.19 126 THR A N 1
ATOM 931 C CA . THR A 1 126 ? 5.836 -4.431 -19.652 1.00 98.19 126 THR A CA 1
ATOM 932 C C . THR A 1 126 ? 5.450 -4.043 -21.080 1.00 98.19 126 THR A C 1
ATOM 934 O O . THR A 1 126 ? 5.685 -4.810 -22.013 1.00 98.19 126 THR A O 1
ATOM 937 N N . ALA A 1 127 ? 4.903 -2.839 -21.274 1.00 97.94 127 ALA A N 1
ATOM 938 C CA . ALA A 1 127 ? 4.528 -2.344 -22.594 1.00 97.94 127 ALA A CA 1
ATOM 939 C C . ALA A 1 127 ? 5.741 -2.165 -23.520 1.00 97.94 127 ALA A C 1
ATOM 941 O O . ALA A 1 127 ? 5.660 -2.513 -24.695 1.00 97.94 127 ALA A O 1
ATOM 942 N N . GLU A 1 128 ? 6.866 -1.652 -23.023 1.00 97.62 128 GLU A N 1
ATOM 943 C CA . GLU A 1 128 ? 8.089 -1.489 -23.819 1.00 97.62 128 GLU A CA 1
ATOM 944 C C . GLU A 1 128 ? 8.616 -2.828 -24.334 1.00 97.62 128 GLU A C 1
ATOM 946 O O . GLU A 1 128 ? 8.828 -2.974 -25.539 1.00 97.62 128 GLU A O 1
ATOM 951 N N . LEU A 1 129 ? 8.722 -3.826 -23.453 1.00 97.88 129 LEU A N 1
ATOM 952 C CA . LEU A 1 129 ? 9.200 -5.160 -23.814 1.00 97.88 129 LEU A CA 1
ATOM 953 C C . LEU A 1 129 ? 8.278 -5.847 -24.828 1.00 97.88 129 LEU A C 1
ATOM 955 O O . LEU A 1 129 ? 8.757 -6.396 -25.819 1.00 97.88 129 LEU A O 1
ATOM 959 N N . LEU 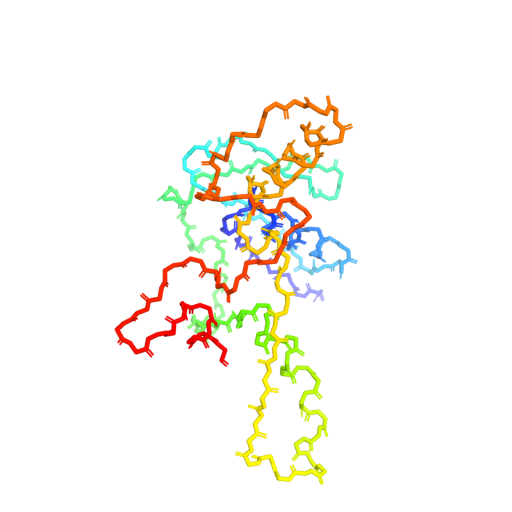A 1 130 ? 6.957 -5.769 -24.632 1.00 98.19 130 LEU A N 1
ATOM 960 C CA . LEU A 1 130 ? 5.984 -6.363 -25.558 1.00 98.19 130 LEU A CA 1
ATOM 961 C C . LEU A 1 130 ? 5.971 -5.691 -26.940 1.00 98.19 130 LEU A C 1
ATOM 963 O O . LEU A 1 130 ? 5.563 -6.315 -27.915 1.00 98.19 130 LEU A O 1
ATOM 967 N N . ASN A 1 131 ? 6.435 -4.442 -27.038 1.00 97.88 131 ASN A N 1
ATOM 968 C CA . ASN A 1 131 ? 6.548 -3.700 -28.295 1.00 97.88 131 ASN A CA 1
ATOM 969 C C . ASN A 1 131 ? 7.987 -3.654 -28.840 1.00 97.88 131 ASN A C 1
ATOM 971 O O . ASN A 1 131 ? 8.277 -2.824 -29.703 1.00 97.88 131 ASN A O 1
ATOM 975 N N . ALA A 1 132 ? 8.886 -4.510 -28.332 1.00 97.12 132 ALA A N 1
ATOM 976 C CA . ALA A 1 132 ? 10.298 -4.576 -28.720 1.00 97.12 132 ALA A CA 1
ATOM 977 C C . ALA A 1 132 ? 11.027 -3.216 -28.660 1.00 97.12 132 ALA A C 1
ATOM 979 O O . ALA A 1 132 ? 11.926 -2.935 -29.455 1.00 97.12 132 ALA A O 1
ATOM 980 N N . ARG A 1 133 ? 10.625 -2.352 -27.721 1.00 97.31 133 ARG A N 1
ATOM 981 C CA . ARG A 1 133 ? 11.293 -1.078 -27.442 1.00 97.31 133 ARG A CA 1
ATOM 982 C C . ARG A 1 133 ? 12.423 -1.287 -26.430 1.00 97.31 133 ARG A C 1
ATOM 984 O O . ARG A 1 133 ? 12.333 -2.201 -25.609 1.00 97.31 133 ARG A O 1
ATOM 991 N N . PRO A 1 134 ? 13.479 -0.455 -26.468 1.00 94.81 134 PRO A N 1
ATOM 992 C CA . PRO A 1 134 ? 14.522 -0.503 -25.454 1.00 94.81 134 PRO A CA 1
ATOM 993 C C . PRO A 1 134 ? 13.928 -0.226 -24.069 1.00 94.81 134 PRO A C 1
ATOM 995 O O . PRO A 1 134 ? 13.083 0.655 -23.913 1.00 94.81 134 PRO A O 1
ATOM 998 N N . LEU A 1 135 ? 14.379 -0.997 -23.082 1.00 94.81 135 LEU A N 1
ATOM 999 C CA . LEU A 1 135 ? 13.968 -0.868 -21.692 1.00 94.8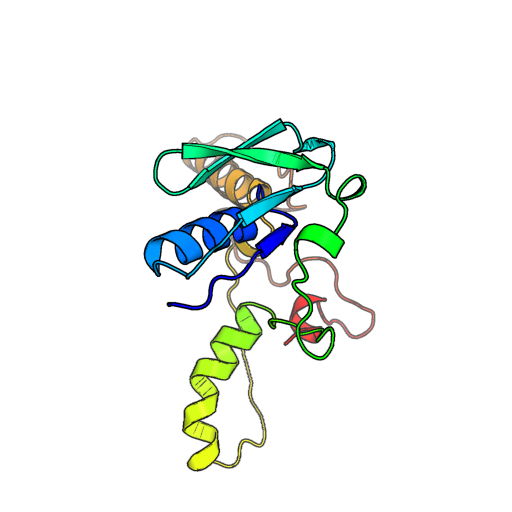1 135 LEU A CA 1
ATOM 1000 C C . LEU A 1 135 ? 14.896 0.103 -20.958 1.00 94.81 135 LEU A C 1
ATOM 1002 O O . LEU A 1 135 ? 16.103 -0.119 -20.900 1.00 94.81 135 LEU A O 1
ATOM 1006 N N . GLU A 1 136 ? 14.318 1.113 -20.315 1.00 92.06 136 GLU A N 1
ATOM 1007 C CA . GLU A 1 136 ? 15.051 2.060 -19.466 1.00 92.06 136 GLU A CA 1
ATOM 1008 C C . GLU A 1 136 ? 14.412 2.123 -18.075 1.00 92.06 136 GLU A C 1
ATOM 1010 O O . GLU A 1 136 ? 13.390 2.791 -17.927 1.00 92.06 136 GLU A O 1
ATOM 1015 N N . PRO A 1 137 ? 14.942 1.432 -17.051 1.00 92.19 137 PRO A N 1
ATOM 1016 C CA . PRO A 1 137 ? 14.403 1.503 -15.692 1.00 92.19 137 PRO A CA 1
ATOM 1017 C C . PRO A 1 137 ? 14.471 2.928 -15.120 1.00 92.19 137 PRO A C 1
ATOM 1019 O O . PRO A 1 137 ? 15.480 3.613 -15.281 1.00 92.19 137 PRO A O 1
ATOM 1022 N N . ARG A 1 138 ? 13.390 3.385 -14.471 1.00 93.62 138 ARG A N 1
ATOM 1023 C CA . ARG A 1 138 ? 13.296 4.749 -13.901 1.00 93.62 138 ARG A CA 1
ATOM 1024 C C . ARG A 1 138 ? 13.066 4.764 -12.398 1.00 93.62 138 ARG A C 1
ATOM 1026 O O . ARG A 1 138 ? 13.736 5.499 -11.686 1.00 93.62 138 ARG A O 1
ATOM 1033 N N . PHE A 1 139 ? 12.094 3.981 -11.938 1.00 93.88 139 PHE A N 1
ATOM 1034 C CA . PHE A 1 139 ? 11.776 3.860 -10.513 1.00 93.88 139 PHE A CA 1
ATOM 1035 C C . PHE A 1 139 ? 12.629 2.775 -9.847 1.00 93.88 139 PHE A C 1
ATOM 1037 O O . PHE A 1 139 ? 13.160 2.964 -8.759 1.00 93.88 139 PHE A O 1
ATOM 1044 N N . PHE A 1 140 ? 12.779 1.637 -10.528 1.00 92.69 140 PHE A N 1
ATOM 1045 C CA . PHE A 1 140 ? 13.667 0.555 -10.115 1.00 92.69 140 PHE A CA 1
ATOM 1046 C C . PHE A 1 140 ? 15.034 0.716 -10.776 1.00 92.69 140 PHE A C 1
ATOM 1048 O O . PHE A 1 140 ? 15.130 1.214 -11.894 1.00 92.69 140 PHE A O 1
ATOM 1055 N N . ASP A 1 141 ? 16.083 0.225 -10.121 1.00 91.38 141 ASP A N 1
ATOM 1056 C CA . ASP A 1 141 ? 17.451 0.198 -10.657 1.00 91.38 141 ASP A CA 1
ATOM 1057 C C . ASP A 1 141 ? 17.666 -0.895 -11.724 1.00 91.38 141 ASP A C 1
ATOM 1059 O O . ASP A 1 141 ? 18.730 -0.986 -12.334 1.00 91.38 141 ASP A O 1
ATOM 1063 N N . ARG A 1 142 ? 16.661 -1.752 -11.941 1.00 93.69 142 ARG A N 1
ATOM 1064 C CA . ARG A 1 142 ? 16.701 -2.901 -12.848 1.00 93.69 142 ARG A CA 1
ATOM 1065 C C . ARG A 1 142 ? 15.314 -3.244 -13.390 1.00 93.69 142 ARG A C 1
ATOM 1067 O O . ARG A 1 142 ? 14.296 -2.710 -12.949 1.00 93.69 142 ARG A O 1
ATOM 1074 N N . GLN A 1 143 ? 15.274 -4.165 -14.350 1.00 96.25 143 GLN A N 1
ATOM 1075 C CA . GLN A 1 143 ? 14.028 -4.665 -14.927 1.00 96.25 143 GLN A CA 1
ATOM 1076 C C . GLN A 1 143 ? 13.167 -5.379 -13.878 1.00 96.25 143 GLN A C 1
ATOM 1078 O O . GLN A 1 143 ? 13.630 -6.297 -13.202 1.00 96.25 143 GLN A O 1
ATOM 1083 N N . VAL A 1 144 ? 11.895 -5.001 -13.816 1.00 96.62 144 VAL A N 1
ATOM 1084 C CA . VAL A 1 144 ? 10.854 -5.617 -12.981 1.00 96.62 144 VAL A CA 1
ATOM 1085 C C . VAL A 1 144 ? 9.810 -6.351 -13.830 1.00 96.62 144 VAL A C 1
ATOM 1087 O O . VAL A 1 144 ? 9.288 -7.379 -13.404 1.00 96.62 144 VAL A O 1
ATOM 1090 N N . ALA A 1 145 ? 9.528 -5.886 -15.050 1.00 97.62 145 ALA A N 1
ATOM 1091 C CA . ALA A 1 145 ? 8.616 -6.594 -15.947 1.00 97.62 145 ALA A CA 1
ATOM 1092 C C . ALA A 1 145 ? 9.151 -7.992 -16.296 1.00 97.62 145 ALA A C 1
ATOM 1094 O O . ALA A 1 145 ? 10.317 -8.141 -16.663 1.00 97.62 145 ALA A O 1
ATOM 1095 N N . PHE A 1 146 ? 8.293 -9.012 -16.185 1.00 97.75 146 PHE A N 1
ATOM 1096 C CA . PHE A 1 146 ? 8.649 -10.426 -16.388 1.00 97.75 146 PHE A CA 1
ATOM 1097 C C . PHE A 1 146 ? 9.852 -10.896 -15.550 1.00 97.75 146 PHE A C 1
ATOM 1099 O O . PHE A 1 146 ? 10.589 -11.787 -15.966 1.00 97.75 146 PHE A O 1
ATOM 1106 N N . ASN A 1 147 ? 10.061 -10.290 -14.379 1.00 97.00 147 ASN A N 1
ATOM 1107 C CA . ASN A 1 147 ? 11.175 -10.599 -13.495 1.00 97.00 147 ASN A CA 1
ATOM 1108 C C . ASN A 1 147 ? 10.700 -10.752 -12.041 1.00 97.00 147 ASN A C 1
ATOM 1110 O O . ASN A 1 147 ? 9.631 -10.269 -11.667 1.00 97.00 147 ASN A O 1
ATOM 1114 N N . LEU A 1 148 ? 11.513 -11.409 -11.214 1.00 96.25 148 LEU A N 1
ATOM 1115 C CA . LEU A 1 148 ? 11.341 -11.476 -9.766 1.00 96.25 148 LEU A CA 1
ATOM 1116 C C . LEU A 1 148 ? 12.579 -10.892 -9.095 1.00 96.25 148 LEU A C 1
ATOM 1118 O O . LEU A 1 148 ? 13.696 -11.369 -9.290 1.00 96.25 148 LEU A O 1
ATOM 1122 N N . LEU A 1 149 ? 12.373 -9.848 -8.297 1.00 93.38 149 LEU A N 1
ATOM 1123 C CA . LEU A 1 149 ? 13.450 -9.236 -7.531 1.00 93.38 149 LEU A CA 1
ATOM 1124 C C . LEU A 1 149 ? 13.632 -10.009 -6.225 1.00 93.38 149 LEU A C 1
ATOM 1126 O O . LEU A 1 149 ? 12.666 -10.233 -5.500 1.00 93.38 149 LEU A O 1
ATOM 1130 N N . ALA A 1 150 ? 14.872 -10.399 -5.929 1.00 91.56 150 ALA A N 1
ATOM 1131 C CA . ALA A 1 150 ? 15.195 -11.172 -4.729 1.00 91.56 150 ALA A CA 1
ATOM 1132 C C . ALA A 1 150 ? 14.982 -10.387 -3.425 1.00 91.56 150 ALA A C 1
ATOM 1134 O O . ALA A 1 150 ? 14.830 -10.989 -2.370 1.00 91.56 150 ALA A O 1
ATOM 1135 N N . GLN A 1 151 ? 14.975 -9.055 -3.498 1.00 87.06 151 GLN A N 1
ATOM 1136 C CA . GLN A 1 151 ? 14.825 -8.176 -2.346 1.00 87.06 151 GLN A CA 1
ATOM 1137 C C . GLN A 1 151 ? 14.058 -6.907 -2.718 1.00 87.06 151 GLN A C 1
ATOM 1139 O O . GLN A 1 151 ? 14.072 -6.465 -3.871 1.00 87.06 151 GLN A O 1
ATOM 1144 N N . VAL A 1 152 ? 13.423 -6.301 -1.716 1.00 82.19 152 VAL A N 1
ATOM 1145 C CA . VAL A 1 152 ? 12.749 -5.005 -1.831 1.00 82.19 152 VAL A CA 1
ATOM 1146 C C . VAL A 1 152 ? 13.627 -3.934 -1.184 1.00 82.19 152 VAL A C 1
ATOM 1148 O O . VAL A 1 152 ? 13.740 -3.879 0.038 1.00 82.19 152 VAL A O 1
ATOM 1151 N N . GLY A 1 153 ? 14.234 -3.070 -2.002 1.00 83.94 153 GLY A N 1
ATOM 1152 C CA . GLY A 1 153 ? 15.118 -1.999 -1.532 1.00 83.94 153 GLY A CA 1
ATOM 1153 C C . GLY A 1 153 ? 16.510 -2.491 -1.116 1.00 83.94 153 GLY A C 1
ATOM 1154 O O . GLY A 1 153 ? 17.013 -3.492 -1.631 1.00 83.94 153 GLY A O 1
ATOM 1155 N N . THR A 1 154 ? 17.157 -1.751 -0.214 1.00 88.31 154 THR A N 1
ATOM 1156 C CA . THR A 1 154 ? 18.490 -2.081 0.312 1.00 88.31 154 THR A CA 1
ATOM 1157 C C . THR A 1 154 ? 18.404 -2.950 1.561 1.00 88.31 154 THR A C 1
ATOM 1159 O O . THR A 1 154 ? 17.490 -2.790 2.373 1.00 88.31 154 THR A O 1
ATOM 1162 N N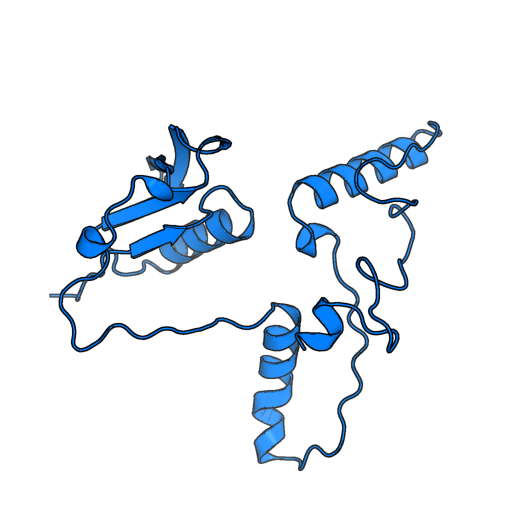 . SER A 1 155 ? 19.399 -3.813 1.740 1.00 92.06 155 SER A N 1
ATOM 1163 C CA . SER A 1 155 ? 19.574 -4.597 2.961 1.00 92.06 155 SER A CA 1
ATOM 1164 C C . SER A 1 155 ? 20.440 -3.851 3.974 1.00 92.06 155 SER A C 1
ATOM 1166 O O . SER A 1 155 ? 21.263 -3.010 3.606 1.00 92.06 155 SER A O 1
ATOM 1168 N N . ASP A 1 156 ? 20.265 -4.174 5.248 1.00 93.88 156 ASP A N 1
ATOM 1169 C CA . ASP A 1 156 ? 21.172 -3.752 6.314 1.00 93.88 156 ASP A CA 1
ATOM 1170 C C . ASP A 1 156 ? 22.440 -4.627 6.399 1.00 93.88 156 ASP A C 1
ATOM 1172 O O . ASP A 1 156 ? 22.679 -5.504 5.567 1.00 93.88 156 ASP A O 1
ATOM 1176 N N . SER A 1 157 ? 23.270 -4.388 7.422 1.00 95.94 157 SER A N 1
ATOM 1177 C CA . SER A 1 157 ? 24.533 -5.103 7.648 1.00 95.94 157 SER A CA 1
ATOM 1178 C C . SER A 1 157 ? 24.385 -6.599 7.942 1.00 95.94 157 SER A C 1
ATOM 1180 O O . SER A 1 157 ? 25.364 -7.328 7.817 1.00 95.94 157 SER A O 1
ATOM 1182 N N . GLU A 1 158 ? 23.201 -7.056 8.351 1.00 95.69 158 GLU A N 1
ATOM 1183 C CA . GLU A 1 158 ? 22.892 -8.469 8.610 1.00 95.69 158 GLU A CA 1
ATOM 1184 C C . GLU A 1 158 ? 22.240 -9.143 7.389 1.00 95.69 158 GLU A C 1
ATOM 1186 O O . GLU A 1 158 ? 21.992 -10.346 7.401 1.00 95.69 158 GLU A O 1
ATOM 1191 N N . GLY A 1 159 ? 22.004 -8.386 6.311 1.00 93.88 159 GLY A N 1
ATOM 1192 C CA . GLY A 1 159 ? 21.410 -8.876 5.071 1.00 93.88 159 GLY A CA 1
ATOM 1193 C C . GLY A 1 159 ? 19.885 -8.780 5.021 1.00 93.88 159 GLY A C 1
ATOM 1194 O O . GLY A 1 159 ? 19.307 -9.221 4.030 1.00 93.88 159 GLY A O 1
ATOM 1195 N N . HIS A 1 160 ? 19.236 -8.173 6.021 1.00 93.81 160 HIS A N 1
ATOM 1196 C CA . HIS A 1 160 ? 17.777 -8.058 6.073 1.00 93.81 160 HIS A CA 1
ATOM 1197 C C . HIS A 1 160 ? 17.264 -6.789 5.389 1.00 93.81 160 HIS A C 1
ATOM 1199 O O . HIS A 1 160 ? 17.821 -5.701 5.546 1.00 93.81 160 HIS A O 1
ATOM 1205 N N . GLY A 1 161 ? 16.162 -6.912 4.651 1.00 91.44 161 GLY A N 1
ATOM 1206 C CA . GLY A 1 161 ? 15.405 -5.774 4.133 1.00 91.44 161 GLY A CA 1
ATOM 1207 C C . GLY A 1 161 ? 14.536 -5.115 5.212 1.00 91.44 161 GLY A C 1
ATOM 1208 O O . GLY A 1 161 ? 14.082 -5.756 6.162 1.00 91.44 161 GLY A O 1
ATOM 1209 N N . ALA A 1 162 ? 14.210 -3.830 5.043 1.00 90.25 162 ALA A N 1
ATOM 1210 C CA . ALA A 1 162 ? 13.384 -3.093 6.011 1.00 90.25 162 ALA A CA 1
ATOM 1211 C C . ALA A 1 162 ? 11.989 -3.717 6.230 1.00 90.25 162 ALA A C 1
ATOM 1213 O O . ALA A 1 162 ? 11.449 -3.676 7.334 1.00 90.25 162 ALA A O 1
ATOM 1214 N N . LEU A 1 163 ? 11.399 -4.302 5.182 1.00 87.81 163 LEU A N 1
ATOM 1215 C CA . LEU A 1 163 ? 10.106 -4.985 5.272 1.00 87.81 163 LEU A CA 1
ATOM 1216 C C . LEU A 1 163 ? 10.209 -6.356 5.942 1.00 87.81 163 LEU A C 1
ATOM 1218 O O . LEU A 1 163 ? 9.272 -6.745 6.629 1.00 87.81 163 LEU A O 1
ATOM 1222 N N . GLU A 1 164 ? 11.339 -7.048 5.790 1.00 91.31 164 GLU A N 1
ATOM 1223 C CA . GLU A 1 164 ? 11.599 -8.324 6.464 1.00 91.31 164 GLU A CA 1
ATOM 1224 C C . GLU A 1 164 ? 11.704 -8.121 7.974 1.00 91.31 164 GLU A C 1
ATOM 1226 O O . GLU A 1 164 ? 11.108 -8.876 8.727 1.00 91.31 164 GLU A O 1
ATOM 1231 N N . ARG A 1 165 ? 12.366 -7.044 8.423 1.00 91.44 165 ARG A N 1
ATOM 1232 C CA . ARG A 1 165 ? 12.406 -6.673 9.849 1.00 91.44 165 ARG A CA 1
ATOM 1233 C C . ARG A 1 165 ? 11.071 -6.203 10.420 1.00 91.44 165 ARG A C 1
ATOM 1235 O O . ARG A 1 165 ? 10.922 -6.135 11.636 1.00 91.44 165 ARG A O 1
ATOM 1242 N N . ARG A 1 166 ? 10.144 -5.778 9.558 1.00 89.00 166 ARG A N 1
ATOM 1243 C CA . ARG A 1 166 ? 8.819 -5.288 9.962 1.00 89.00 166 ARG A CA 1
ATOM 1244 C C . ARG A 1 166 ? 7.793 -6.422 10.090 1.00 89.00 166 ARG A C 1
ATOM 1246 O O . ARG A 1 166 ? 6.691 -6.158 10.575 1.00 89.00 166 ARG A O 1
ATOM 1253 N N . LEU A 1 167 ? 8.117 -7.621 9.601 1.00 86.00 167 LEU A N 1
ATOM 1254 C CA . LEU A 1 167 ? 7.330 -8.841 9.800 1.00 86.00 167 LEU A CA 1
ATOM 1255 C C . LEU A 1 167 ? 7.582 -9.424 11.189 1.00 86.00 167 LEU A C 1
ATOM 1257 O O . LEU A 1 167 ? 6.577 -9.866 11.787 1.00 86.00 167 LEU A O 1
#

Organism: NCBI:txid37863

Sequence (167 aa):
MTQTYDIAVIGATGTVGETLVQILEERDFPLGTLHLLASNESAGSSVNYRGKNLRVREVDAFDFSQAIDSQSLPVQLVSPSAAAVALAVVLAPLKHLLELERVNVTACMAVSAQGREAVGELARQTAELLNARPLEPRFFDRQVAFNLLAQVGTSDSEGHGALERRL

InterPro domains:
  IPR000534 Semialdehyde dehydrogenase, NAD-binding [PF01118] (7-66)
  IPR000534 Semialdehyde dehydrogenase, NAD-binding [SM00859] (6-101)
  IPR012280 Semialdehyde dehydrogenase, dimerisation domain [PF02774] (91-159)
  IPR036291 NAD(P)-binding domain superfamily [SSF51735] (5-106)

Radius of gyration: 20.49 Å; chains: 1; bounding box: 53×50×56 Å

pLDDT: mean 91.98, std 8.19, range [53.53, 98.19]